Protein AF-A0A6G0UKR4-F1 (afdb_monomer_lite)

Foldseek 3Di:
DPPDPVVVVVVVVVVVVVVVVVVVVVVVVVVVVVVVLVVVLVVLVVVLVVCVVPDDPVVSVQSVLVSVLSVVLVVLCCVLPVVLVVVLVVCVVVVHPCSVVSVVVSVVSVVCSVVVSLVSCCVSHVVNVVLVVCCVVCVPVSVVVVVVVVVVVVVVVVVVVD

Sequence (162 aa):
MVGSTGCAALQNGVSEPFSYLFNVSVVMISGLVIPLVVYLMFENYYHLKDEKRMNSHEVYRVHHDNFFCLIFQLCVPLVAFVLPYSIIQLLVAVGSEQVIMLSQCMIVLTSMHSTANTVIMLFCIPAYRKGAWELFSDPLGTFREIYRKAERKIKSIIEAYS

Structure (mmCIF, N/CA/C/O backbone):
data_AF-A0A6G0UKR4-F1
#
_entry.id   AF-A0A6G0UKR4-F1
#
loop_
_atom_site.group_PDB
_atom_site.id
_atom_site.type_symbol
_atom_site.label_atom_id
_atom_site.label_alt_id
_atom_site.label_comp_id
_atom_site.label_asym_id
_atom_site.label_entity_id
_atom_site.label_seq_id
_atom_site.pdbx_PDB_ins_code
_atom_site.Cartn_x
_atom_site.Cartn_y
_atom_site.Cartn_z
_atom_site.occupancy
_atom_site.B_iso_or_equiv
_atom_site.auth_seq_id
_atom_site.auth_comp_id
_atom_site.auth_asym_id
_atom_site.auth_atom_id
_atom_site.pdbx_PDB_model_num
ATOM 1 N N . MET A 1 1 ? 18.690 12.276 -49.013 1.00 39.16 1 MET A N 1
ATOM 2 C CA . MET A 1 1 ? 18.115 11.506 -47.886 1.00 39.16 1 MET A CA 1
ATOM 3 C C . MET A 1 1 ? 19.094 11.493 -46.704 1.00 39.16 1 MET A C 1
ATOM 5 O O . MET A 1 1 ? 19.589 10.444 -46.328 1.00 39.16 1 MET A O 1
ATOM 9 N N . VAL A 1 2 ? 19.414 12.664 -46.135 1.00 39.66 2 VAL A N 1
ATOM 10 C CA . VAL A 1 2 ? 20.383 12.821 -45.024 1.00 39.66 2 VAL A CA 1
ATOM 11 C C . VAL A 1 2 ? 19.774 13.765 -43.981 1.00 39.66 2 VAL A C 1
ATOM 13 O O . VAL A 1 2 ? 20.241 14.877 -43.783 1.00 39.66 2 VAL A O 1
ATOM 16 N N . GLY A 1 3 ? 18.633 13.376 -43.406 1.00 36.44 3 GLY A N 1
ATOM 17 C CA . GLY A 1 3 ? 17.884 14.245 -42.483 1.00 36.44 3 GLY A CA 1
ATOM 18 C C . GLY A 1 3 ? 17.218 13.550 -41.294 1.00 36.44 3 GLY A C 1
ATOM 19 O O . GLY A 1 3 ? 16.733 14.238 -40.408 1.00 36.44 3 GLY A O 1
ATOM 20 N N . SER A 1 4 ? 17.208 12.212 -41.232 1.00 43.84 4 SER A N 1
ATOM 21 C CA . SER A 1 4 ? 16.454 11.480 -40.196 1.00 43.84 4 SER A CA 1
ATOM 22 C C . SER A 1 4 ? 17.315 10.889 -39.072 1.00 43.84 4 SER A C 1
ATOM 24 O O . SER A 1 4 ? 16.773 10.492 -38.047 1.00 43.84 4 SER A O 1
ATOM 26 N N . THR A 1 5 ? 18.643 10.839 -39.217 1.00 47.22 5 THR A N 1
ATOM 27 C CA . THR A 1 5 ? 19.554 10.260 -38.208 1.00 47.22 5 THR A CA 1
ATOM 28 C C . THR A 1 5 ? 19.999 11.267 -37.143 1.00 47.22 5 THR A C 1
ATOM 30 O O . THR A 1 5 ? 20.255 10.877 -36.008 1.00 47.22 5 THR A O 1
ATOM 33 N N . GLY A 1 6 ? 20.029 12.566 -37.464 1.00 38.81 6 GLY A N 1
ATOM 34 C CA . GLY A 1 6 ? 20.447 13.618 -36.526 1.00 38.81 6 GLY A CA 1
ATOM 35 C C . GLY A 1 6 ? 19.437 13.904 -35.408 1.00 38.81 6 GLY A C 1
ATOM 36 O O . GLY A 1 6 ? 19.833 14.091 -34.263 1.00 38.81 6 GLY A O 1
ATOM 37 N N . CYS A 1 7 ? 18.132 13.875 -35.712 1.00 39.97 7 CYS A N 1
ATOM 38 C CA . CYS A 1 7 ? 17.081 14.066 -34.703 1.00 39.97 7 CYS A CA 1
ATOM 39 C C . CYS A 1 7 ? 16.985 12.881 -33.729 1.00 39.97 7 CYS A C 1
ATOM 41 O O . CYS A 1 7 ? 16.836 13.097 -32.532 1.00 39.97 7 CYS A O 1
ATOM 43 N N . ALA A 1 8 ? 17.155 11.644 -34.210 1.00 44.69 8 ALA A N 1
ATOM 44 C CA . ALA A 1 8 ? 17.147 10.457 -33.353 1.00 44.69 8 ALA A CA 1
ATOM 45 C C . ALA A 1 8 ? 18.335 10.435 -32.371 1.00 44.69 8 ALA A C 1
ATOM 47 O O . ALA A 1 8 ? 18.158 10.103 -31.204 1.00 44.69 8 ALA A O 1
ATOM 48 N N . ALA A 1 9 ? 19.530 10.856 -32.800 1.00 43.72 9 ALA A N 1
ATOM 49 C CA . ALA A 1 9 ? 20.709 10.917 -31.931 1.00 43.72 9 ALA A CA 1
ATOM 50 C C . ALA A 1 9 ? 20.615 12.019 -30.855 1.00 43.72 9 ALA A C 1
ATOM 52 O O . ALA A 1 9 ? 21.034 11.806 -29.719 1.00 43.72 9 ALA A O 1
ATOM 53 N N . LEU A 1 10 ? 20.025 13.174 -31.185 1.00 41.12 10 LEU A N 1
ATOM 54 C CA . LEU A 1 10 ? 19.775 14.266 -30.232 1.00 41.12 10 LEU A CA 1
ATOM 55 C C . LEU A 1 10 ? 18.665 13.925 -29.230 1.00 41.12 10 LEU A C 1
ATOM 57 O O . LEU A 1 10 ? 18.774 14.258 -28.052 1.00 41.12 10 LEU A O 1
ATOM 61 N N . GLN A 1 11 ? 17.622 13.225 -29.680 1.00 43.22 11 GLN A N 1
ATOM 62 C CA . GLN A 1 11 ? 16.535 12.771 -28.817 1.00 43.22 11 GLN A CA 1
ATOM 63 C C . GLN A 1 11 ? 17.003 11.658 -27.871 1.00 43.22 11 GLN A C 1
ATOM 65 O O . GLN A 1 11 ? 16.694 11.710 -26.682 1.00 43.22 11 GLN A O 1
ATOM 70 N N . ASN A 1 12 ? 17.848 10.740 -28.353 1.00 46.94 12 ASN A N 1
ATOM 71 C CA . ASN A 1 12 ? 18.494 9.728 -27.519 1.00 46.94 12 ASN A CA 1
ATOM 72 C C . ASN A 1 12 ? 19.443 10.377 -26.494 1.00 46.94 12 ASN A C 1
ATOM 74 O O . ASN A 1 12 ? 19.262 10.166 -25.299 1.00 46.94 12 ASN A O 1
ATOM 78 N N . GLY A 1 13 ? 20.348 11.271 -26.911 1.00 47.66 13 GLY A N 1
ATOM 79 C CA . GLY A 1 13 ? 21.338 11.902 -26.022 1.00 47.66 13 GLY A CA 1
ATOM 80 C C . GLY A 1 13 ? 20.774 12.780 -24.892 1.00 47.66 13 GLY A C 1
ATOM 81 O O . GLY A 1 13 ? 21.442 12.958 -23.877 1.00 47.66 13 GLY A O 1
ATOM 82 N N . VAL A 1 14 ? 19.548 13.304 -25.025 1.00 49.69 14 VAL A N 1
ATOM 83 C CA . VAL A 1 14 ? 18.842 14.045 -23.956 1.00 49.69 14 VAL A CA 1
ATOM 84 C C . VAL A 1 14 ? 17.958 13.123 -23.102 1.00 49.69 14 VAL A C 1
ATOM 86 O O . VAL A 1 14 ? 17.791 13.358 -21.905 1.00 49.69 14 VAL A O 1
ATOM 89 N N . SER A 1 15 ? 17.421 12.047 -23.683 1.00 53.12 15 SER A N 1
ATOM 90 C CA . SER A 1 15 ? 16.580 11.073 -22.970 1.00 53.12 15 SER A CA 1
ATOM 91 C C . SER A 1 15 ? 17.359 10.128 -22.045 1.00 53.12 15 SER A C 1
ATOM 93 O O . SER A 1 15 ? 16.844 9.750 -20.989 1.00 53.12 15 SER A O 1
ATOM 95 N N . GLU A 1 16 ? 18.609 9.791 -22.378 1.00 60.78 16 GLU A N 1
ATOM 96 C CA . GLU A 1 16 ? 19.462 8.927 -21.551 1.00 60.78 16 GLU A CA 1
ATOM 97 C C . GLU A 1 16 ? 19.820 9.530 -20.179 1.00 60.78 16 GLU A C 1
ATOM 99 O O . GLU A 1 16 ? 19.599 8.853 -19.169 1.00 60.78 16 GLU A O 1
ATOM 104 N N . PRO A 1 17 ? 20.295 10.791 -20.067 1.00 65.56 17 PRO A N 1
ATOM 105 C CA . PRO A 1 17 ? 20.621 11.367 -18.763 1.00 65.56 17 PRO A CA 1
ATOM 106 C C . PRO A 1 17 ? 19.380 11.559 -17.889 1.00 65.56 17 PRO A C 1
ATOM 108 O O . PRO A 1 17 ? 19.454 11.366 -16.677 1.00 65.56 17 PRO A O 1
ATOM 111 N N . PHE A 1 18 ? 18.226 11.887 -18.480 1.00 65.06 18 PHE A N 1
ATOM 112 C CA . PHE A 1 18 ? 16.973 12.018 -17.735 1.00 65.06 18 PHE A CA 1
ATOM 113 C C . PHE A 1 18 ? 16.497 10.670 -17.182 1.00 65.06 18 PHE A C 1
ATOM 115 O O . PHE A 1 18 ? 16.142 10.578 -16.009 1.00 65.06 18 PHE A O 1
ATOM 122 N N . SER A 1 19 ? 16.557 9.610 -17.992 1.00 67.81 19 SER A N 1
ATOM 123 C CA . SER A 1 19 ? 16.194 8.251 -17.568 1.00 67.81 19 SER A CA 1
ATOM 124 C C . SER A 1 19 ? 17.126 7.735 -16.469 1.00 67.81 19 SER A C 1
ATOM 126 O O . SER A 1 19 ? 16.676 7.127 -15.498 1.00 67.81 19 SER A O 1
ATOM 128 N N . TYR A 1 20 ? 18.421 8.042 -16.568 1.00 70.62 20 TYR A N 1
ATOM 129 C CA . TYR A 1 20 ? 19.401 7.696 -15.544 1.00 70.62 20 TYR A CA 1
ATOM 130 C C . TYR A 1 20 ? 19.161 8.452 -14.228 1.00 70.62 20 TYR A C 1
ATOM 132 O O . TYR A 1 20 ? 19.103 7.836 -13.164 1.00 70.62 20 TYR A O 1
ATOM 140 N N . LEU A 1 21 ? 18.946 9.771 -14.283 1.00 73.75 21 LEU A N 1
ATOM 141 C CA . LEU A 1 21 ? 18.613 10.586 -13.107 1.00 73.75 21 LEU A CA 1
ATOM 142 C C . LEU A 1 21 ? 17.297 10.144 -12.452 1.00 73.75 21 LEU A C 1
ATOM 144 O O . LEU A 1 21 ? 17.200 10.080 -11.224 1.00 73.75 21 LEU A O 1
ATOM 148 N N . PHE A 1 22 ? 16.295 9.789 -13.255 1.00 74.31 22 PHE A N 1
ATOM 149 C CA . PHE A 1 22 ? 15.034 9.238 -12.770 1.00 74.31 22 PHE A CA 1
ATOM 150 C C . PHE A 1 22 ? 15.246 7.903 -12.040 1.00 74.31 22 PHE A C 1
ATOM 152 O O . PHE A 1 22 ? 14.794 7.739 -10.912 1.00 74.31 22 PHE A O 1
ATOM 159 N N . ASN A 1 23 ? 16.023 6.979 -12.605 1.00 72.12 23 ASN A N 1
ATOM 160 C CA . ASN A 1 23 ? 16.330 5.704 -11.950 1.00 72.12 23 ASN A CA 1
ATOM 161 C C . ASN A 1 23 ? 17.113 5.886 -10.642 1.00 72.12 23 ASN A C 1
ATOM 163 O O . ASN A 1 23 ? 16.767 5.283 -9.627 1.00 72.12 23 ASN A O 1
ATOM 167 N N . VAL A 1 24 ? 18.127 6.757 -10.631 1.00 75.81 24 VAL A N 1
ATOM 168 C CA . VAL A 1 24 ? 18.907 7.062 -9.420 1.00 75.81 24 VAL A CA 1
ATOM 169 C C . VAL A 1 24 ? 18.021 7.681 -8.339 1.00 75.81 24 VAL A C 1
ATOM 171 O O . VAL A 1 24 ? 18.100 7.280 -7.180 1.00 75.81 24 VAL A O 1
ATOM 174 N N . SER A 1 25 ? 17.141 8.619 -8.697 1.00 75.44 25 SER A N 1
ATOM 175 C CA . SER A 1 25 ? 16.222 9.234 -7.732 1.00 75.44 25 SER A CA 1
ATOM 176 C C . SER A 1 25 ? 15.216 8.232 -7.163 1.00 75.44 25 SER A C 1
ATOM 178 O O . SER A 1 25 ? 15.003 8.227 -5.952 1.00 75.44 25 SER A O 1
ATOM 180 N N . VAL A 1 26 ? 14.670 7.321 -7.973 1.00 72.62 26 VAL A N 1
ATOM 181 C CA . VAL A 1 26 ? 13.786 6.252 -7.480 1.00 72.62 26 VAL A CA 1
ATOM 182 C C . VAL A 1 26 ? 14.522 5.315 -6.520 1.00 72.62 26 VAL A C 1
ATOM 184 O O . VAL A 1 26 ? 13.993 5.005 -5.452 1.00 72.62 26 VAL A O 1
ATOM 187 N N . VAL A 1 27 ? 15.756 4.910 -6.838 1.00 74.25 27 VAL A N 1
ATOM 188 C CA . VAL A 1 27 ? 16.575 4.079 -5.938 1.00 74.25 27 VAL A CA 1
ATOM 189 C C . VAL A 1 27 ? 16.839 4.810 -4.618 1.00 74.25 27 VAL A C 1
ATOM 191 O O . VAL A 1 27 ? 16.622 4.230 -3.556 1.00 74.25 27 VAL A O 1
ATOM 194 N N . MET A 1 28 ? 17.204 6.094 -4.658 1.00 77.00 28 MET A N 1
ATOM 195 C CA . MET A 1 28 ? 17.438 6.908 -3.457 1.00 77.00 28 MET A CA 1
ATOM 196 C C . MET A 1 28 ? 16.177 7.059 -2.596 1.00 77.00 28 MET A C 1
ATOM 198 O O . MET A 1 28 ? 16.240 6.902 -1.378 1.00 77.00 28 MET A O 1
ATOM 202 N N . ILE A 1 29 ? 15.017 7.300 -3.216 1.00 79.50 29 ILE A N 1
ATOM 203 C CA . ILE A 1 29 ? 13.730 7.384 -2.512 1.00 79.50 29 ILE A CA 1
ATOM 204 C C . ILE A 1 29 ? 13.388 6.032 -1.879 1.00 79.50 29 ILE A C 1
ATOM 206 O O . ILE A 1 29 ? 13.057 5.976 -0.697 1.00 79.50 29 ILE A O 1
ATOM 210 N N . SER A 1 30 ? 13.525 4.929 -2.619 1.00 73.25 30 SER A N 1
ATOM 211 C CA . SER A 1 30 ? 13.256 3.586 -2.089 1.00 73.25 30 SER A CA 1
ATOM 212 C C . SER A 1 30 ? 14.177 3.228 -0.915 1.00 73.25 30 SER A C 1
ATOM 214 O O . SER A 1 30 ? 13.717 2.684 0.090 1.00 73.25 30 SER A O 1
ATOM 216 N N . GLY A 1 31 ? 15.449 3.630 -0.995 1.00 75.38 31 GLY A N 1
ATOM 217 C CA . GLY A 1 31 ? 16.442 3.461 0.060 1.00 75.38 31 GLY A CA 1
ATOM 218 C C . GLY A 1 31 ? 16.161 4.281 1.319 1.00 75.38 31 GLY A C 1
ATOM 219 O O . GLY A 1 31 ? 16.642 3.904 2.378 1.00 75.38 31 GLY A O 1
ATOM 220 N N . LEU A 1 32 ? 15.364 5.353 1.241 1.00 80.56 32 LEU A N 1
ATOM 221 C CA . LEU A 1 32 ? 14.902 6.129 2.402 1.00 80.56 32 LEU A CA 1
ATOM 222 C C . LEU A 1 32 ? 13.579 5.605 2.973 1.00 80.56 32 LEU A C 1
ATOM 224 O O . LEU A 1 32 ? 13.382 5.604 4.189 1.00 80.56 32 LEU A O 1
ATOM 228 N N . VAL A 1 33 ? 12.683 5.127 2.108 1.00 79.06 33 VAL A N 1
ATOM 229 C CA . VAL A 1 33 ? 11.376 4.598 2.513 1.00 79.06 33 VAL A CA 1
ATOM 230 C C . VAL A 1 33 ? 11.531 3.313 3.324 1.00 79.06 33 VAL A C 1
ATOM 232 O O . VAL A 1 33 ? 10.879 3.173 4.354 1.00 79.06 33 VAL A O 1
ATOM 235 N N . ILE A 1 34 ? 12.411 2.393 2.918 1.00 77.94 34 ILE A N 1
ATOM 236 C CA . ILE A 1 34 ? 12.587 1.111 3.621 1.00 77.94 34 ILE A CA 1
ATOM 237 C C . ILE A 1 34 ? 13.054 1.309 5.083 1.00 77.94 34 ILE A C 1
ATOM 239 O O . ILE A 1 34 ? 12.403 0.767 5.978 1.00 77.94 34 ILE A O 1
ATOM 243 N N . PRO A 1 35 ? 14.103 2.103 5.385 1.00 82.44 35 PRO A N 1
ATOM 244 C CA . PRO A 1 35 ? 14.506 2.392 6.761 1.00 82.44 35 PRO A CA 1
ATOM 245 C C . PRO A 1 35 ? 13.428 3.102 7.573 1.00 82.44 35 PRO A C 1
ATOM 247 O O . PRO A 1 35 ? 13.245 2.770 8.740 1.00 82.44 35 PRO A O 1
ATOM 250 N N . LEU A 1 36 ? 12.699 4.046 6.967 1.00 81.75 36 LEU A N 1
ATOM 251 C CA . LEU A 1 36 ? 11.598 4.739 7.635 1.00 81.75 36 LEU A CA 1
ATOM 252 C C . LEU A 1 36 ? 10.496 3.753 8.039 1.00 81.75 36 LEU A C 1
ATOM 254 O O . LEU A 1 36 ? 10.022 3.775 9.170 1.00 81.75 36 LEU A O 1
ATOM 258 N N . VAL A 1 37 ? 10.127 2.850 7.134 1.00 79.75 37 VAL A N 1
ATOM 259 C CA . VAL A 1 37 ? 9.148 1.787 7.377 1.00 79.75 37 VAL A CA 1
ATOM 260 C C . VAL A 1 37 ? 9.596 0.869 8.515 1.00 79.75 37 VAL A C 1
ATOM 262 O O . VAL A 1 37 ? 8.813 0.577 9.419 1.00 79.75 37 VAL A O 1
ATOM 265 N N . VAL A 1 38 ? 10.859 0.442 8.504 1.00 82.81 38 VAL A N 1
ATOM 266 C CA . VAL A 1 38 ? 11.432 -0.399 9.564 1.00 82.81 38 VAL A CA 1
ATOM 267 C C . VAL A 1 38 ? 11.451 0.346 10.899 1.00 82.81 38 VAL A C 1
ATOM 269 O O . VAL A 1 38 ? 11.054 -0.221 11.914 1.00 82.81 38 VAL A O 1
ATOM 272 N N . TYR A 1 39 ? 11.849 1.619 10.907 1.00 85.81 39 TYR A N 1
ATOM 273 C CA . TYR A 1 39 ? 11.830 2.465 12.099 1.00 85.81 39 TYR A CA 1
ATOM 274 C C . TYR A 1 39 ? 10.422 2.568 12.694 1.00 85.81 39 TYR A C 1
ATOM 276 O O . TYR A 1 39 ? 10.248 2.312 13.882 1.00 85.81 39 TYR A O 1
ATOM 284 N N . LEU A 1 40 ? 9.409 2.833 11.863 1.00 81.19 40 LEU A N 1
ATOM 285 C CA . LEU A 1 40 ? 8.012 2.890 12.297 1.00 81.19 40 LEU A CA 1
ATOM 286 C C . LEU A 1 40 ? 7.521 1.544 12.847 1.00 81.19 40 LEU A C 1
ATOM 288 O O . LEU A 1 40 ? 6.768 1.525 13.821 1.00 81.19 40 LEU A O 1
ATOM 292 N N . MET A 1 41 ? 7.949 0.412 12.275 1.00 81.69 41 MET A N 1
ATOM 293 C CA . MET A 1 41 ? 7.647 -0.906 12.849 1.00 81.69 41 MET A CA 1
ATOM 294 C C . MET A 1 41 ? 8.285 -1.088 14.228 1.00 81.69 41 MET A C 1
ATOM 296 O O . MET A 1 41 ? 7.624 -1.582 15.140 1.00 81.69 41 MET A O 1
ATOM 300 N N . PHE A 1 42 ? 9.547 -0.686 14.395 1.00 84.06 42 PHE A N 1
ATOM 301 C CA . PHE A 1 42 ? 10.226 -0.753 15.689 1.00 84.06 42 PHE A CA 1
ATOM 302 C C . PHE A 1 42 ? 9.548 0.138 16.724 1.00 84.06 42 PHE A C 1
ATOM 304 O O . PHE A 1 42 ? 9.278 -0.324 17.830 1.00 84.06 42 PHE A O 1
ATOM 311 N N . GLU A 1 43 ? 9.230 1.381 16.371 1.00 84.25 43 GLU A N 1
ATOM 312 C CA . GLU A 1 43 ? 8.544 2.320 17.256 1.00 84.25 43 GLU A CA 1
ATOM 313 C C . GLU A 1 43 ? 7.187 1.765 17.707 1.00 84.25 43 GLU A C 1
ATOM 315 O O . GLU A 1 43 ? 6.925 1.692 18.907 1.00 84.25 43 GLU A O 1
ATOM 320 N N . ASN A 1 44 ? 6.373 1.255 16.774 1.00 79.44 44 ASN A N 1
ATOM 321 C CA . ASN A 1 44 ? 5.100 0.612 17.111 1.00 79.44 44 ASN A CA 1
ATOM 322 C C . ASN A 1 44 ? 5.287 -0.631 17.995 1.00 79.44 44 ASN A C 1
ATOM 324 O O . ASN A 1 44 ? 4.517 -0.848 18.930 1.00 79.44 44 ASN A O 1
ATOM 328 N N . TYR A 1 45 ? 6.316 -1.442 17.742 1.00 82.06 45 TYR A N 1
ATOM 329 C CA . TYR A 1 45 ? 6.615 -2.616 18.561 1.00 82.06 45 TYR A CA 1
ATOM 330 C C . TYR A 1 45 ? 6.999 -2.242 20.001 1.00 82.06 45 TYR A C 1
ATOM 332 O O . TYR A 1 45 ? 6.532 -2.876 20.952 1.00 82.06 45 TYR A O 1
ATOM 340 N N . TYR A 1 46 ? 7.827 -1.210 20.185 1.00 81.69 46 TYR A N 1
ATOM 341 C CA . TYR A 1 46 ? 8.181 -0.717 21.518 1.00 81.69 46 TYR A CA 1
ATOM 342 C C . TYR A 1 46 ? 6.975 -0.099 22.225 1.00 81.69 46 TYR A C 1
ATOM 344 O O . TYR A 1 46 ? 6.738 -0.420 23.389 1.00 81.69 46 TYR A O 1
ATOM 352 N N . HIS A 1 47 ? 6.159 0.678 21.511 1.00 77.75 47 HIS A N 1
ATOM 353 C CA . HIS A 1 47 ? 4.932 1.253 22.059 1.00 77.75 47 HIS A CA 1
ATOM 354 C C . HIS A 1 47 ? 3.971 0.166 22.564 1.00 77.75 47 HIS A C 1
ATOM 356 O O . HIS A 1 47 ? 3.485 0.230 23.690 1.00 77.75 47 HIS A O 1
ATOM 362 N N . LEU A 1 48 ? 3.788 -0.911 21.792 1.00 73.69 48 LEU A N 1
ATOM 363 C CA . LEU A 1 48 ? 3.007 -2.082 22.205 1.00 73.69 48 LEU A CA 1
ATOM 364 C C . LEU A 1 48 ? 3.564 -2.783 23.444 1.00 73.69 48 LEU A C 1
ATOM 366 O O . LEU A 1 48 ? 2.806 -3.274 24.287 1.00 73.69 48 LEU A O 1
ATOM 370 N N . LYS A 1 49 ? 4.892 -2.893 23.534 1.00 74.56 49 LYS A N 1
ATOM 371 C CA . LYS A 1 49 ? 5.565 -3.539 24.663 1.00 74.56 49 LYS A CA 1
ATOM 372 C C . LYS A 1 49 ? 5.364 -2.746 25.954 1.00 74.56 49 LYS A C 1
ATOM 374 O O . LYS A 1 49 ? 5.155 -3.362 27.001 1.00 74.56 49 LYS A O 1
ATOM 379 N N . ASP A 1 50 ? 5.391 -1.422 25.866 1.00 71.38 50 ASP A N 1
ATOM 380 C CA . ASP A 1 50 ? 5.174 -0.529 27.001 1.00 71.38 50 ASP A CA 1
ATOM 381 C C . ASP A 1 50 ? 3.688 -0.464 27.393 1.00 71.38 50 ASP A C 1
ATOM 383 O O . ASP A 1 50 ? 3.358 -0.600 28.574 1.00 71.38 50 ASP A O 1
ATOM 387 N N . GLU A 1 51 ? 2.767 -0.399 26.425 1.00 69.31 51 GLU A N 1
ATOM 388 C CA . GLU A 1 51 ? 1.320 -0.403 26.689 1.00 69.31 51 GLU A CA 1
ATOM 389 C C . GLU A 1 51 ? 0.818 -1.702 27.327 1.00 69.31 51 GLU A C 1
ATOM 391 O O . GLU A 1 51 ? -0.057 -1.655 28.198 1.00 69.31 51 GLU A O 1
ATOM 396 N N . LYS A 1 52 ? 1.398 -2.860 26.971 1.00 63.50 52 LYS A N 1
ATOM 397 C CA . LYS A 1 52 ? 1.103 -4.155 27.619 1.00 63.50 52 LYS A CA 1
ATOM 398 C C . LYS A 1 52 ? 1.246 -4.084 29.145 1.00 63.50 52 LYS A C 1
ATOM 400 O O . LYS A 1 52 ? 0.646 -4.880 29.863 1.00 63.50 52 LYS A O 1
ATOM 405 N N . ARG A 1 53 ? 2.069 -3.158 29.640 1.00 60.81 53 ARG A N 1
ATOM 406 C CA . ARG A 1 53 ? 2.388 -2.995 31.056 1.00 60.81 53 ARG A CA 1
ATOM 407 C C . ARG A 1 53 ? 1.442 -2.037 31.792 1.00 60.81 53 ARG A C 1
ATOM 409 O O . ARG A 1 53 ? 1.416 -2.086 33.017 1.00 60.81 53 ARG A O 1
ATOM 416 N N . MET A 1 54 ? 0.694 -1.186 31.079 1.00 61.16 54 MET A N 1
ATOM 417 C CA . MET A 1 54 ? -0.078 -0.072 31.662 1.00 61.16 54 MET A CA 1
ATOM 418 C C . MET A 1 54 ? -1.584 -0.094 31.353 1.00 61.16 54 MET A C 1
ATOM 420 O O . MET A 1 54 ? -2.347 0.471 32.135 1.00 61.16 54 MET A O 1
ATOM 424 N N . ASN A 1 55 ? -2.036 -0.741 30.271 1.00 60.19 55 ASN A N 1
ATOM 425 C CA . ASN A 1 55 ? -3.413 -0.602 29.778 1.00 60.19 55 ASN A CA 1
ATOM 426 C C . ASN A 1 55 ? -4.308 -1.843 29.965 1.00 60.19 55 ASN A C 1
ATOM 428 O O . ASN A 1 55 ? -3.850 -2.978 30.086 1.00 60.19 55 ASN A O 1
ATOM 432 N N . SER A 1 56 ? -5.627 -1.601 29.947 1.00 70.94 56 SER A N 1
ATOM 433 C CA . SER A 1 56 ? -6.674 -2.633 29.918 1.00 70.94 56 SER A CA 1
ATOM 434 C C . SER A 1 56 ? -6.476 -3.597 28.739 1.00 70.94 56 SER A C 1
ATOM 436 O O . SER A 1 56 ? -6.131 -3.176 27.633 1.00 70.94 56 SER A O 1
ATOM 438 N N . HIS A 1 57 ? -6.763 -4.886 28.961 1.00 73.25 57 HIS A N 1
ATOM 439 C CA . HIS A 1 57 ? -6.662 -5.972 27.974 1.00 73.25 57 HIS A CA 1
ATOM 440 C C . HIS A 1 57 ? -7.310 -5.646 26.614 1.00 73.25 57 HIS A C 1
ATOM 442 O O . HIS A 1 57 ? -6.876 -6.150 25.577 1.00 73.25 57 HIS A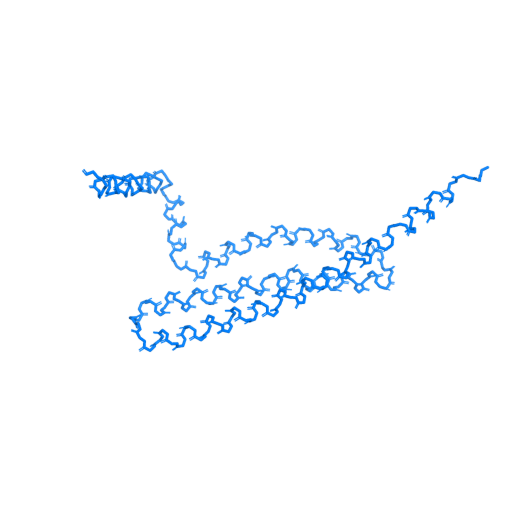 O 1
ATOM 448 N N . GLU A 1 58 ? -8.347 -4.808 26.611 1.00 74.88 58 GLU A N 1
ATOM 449 C CA . GLU A 1 58 ? -9.070 -4.418 25.403 1.00 74.88 58 GLU A CA 1
ATOM 450 C C . GLU A 1 58 ? -8.291 -3.430 24.521 1.00 74.88 58 GLU A C 1
ATOM 452 O O . GLU A 1 58 ? -8.277 -3.594 23.301 1.00 74.88 58 GLU A O 1
ATOM 457 N N . VAL A 1 59 ? -7.575 -2.472 25.121 1.00 72.81 59 VAL A N 1
ATOM 458 C CA . VAL A 1 59 ? -6.727 -1.513 24.387 1.00 72.81 59 VAL A CA 1
ATOM 459 C C . VAL A 1 59 ? -5.553 -2.248 23.748 1.00 72.81 59 VAL A C 1
ATOM 461 O O . VAL A 1 59 ? -5.316 -2.101 22.551 1.00 72.81 59 VAL A O 1
ATOM 464 N N . TYR A 1 60 ? -4.905 -3.136 24.509 1.00 77.62 60 TYR A N 1
ATOM 465 C CA . TYR A 1 60 ? -3.803 -3.959 24.012 1.00 77.62 60 TYR A CA 1
ATOM 466 C C . TYR A 1 60 ? -4.206 -4.805 22.797 1.00 77.62 60 TYR A C 1
ATOM 468 O O . TYR A 1 60 ? -3.461 -4.877 21.822 1.00 77.62 60 TYR A O 1
ATOM 476 N N . ARG A 1 61 ? -5.402 -5.415 22.814 1.00 78.50 61 ARG A N 1
ATOM 477 C CA . ARG A 1 61 ? -5.893 -6.214 21.681 1.00 78.50 61 ARG A CA 1
ATOM 478 C C . ARG A 1 61 ? -6.066 -5.367 20.419 1.00 78.50 61 ARG A C 1
ATOM 480 O O . ARG A 1 61 ? -5.632 -5.781 19.352 1.00 78.50 61 ARG A O 1
ATOM 487 N N . VAL A 1 62 ? -6.669 -4.182 20.538 1.00 77.75 62 VAL A N 1
ATOM 488 C CA . VAL A 1 62 ? -6.854 -3.269 19.395 1.00 77.75 62 VAL A CA 1
ATOM 489 C C . VAL A 1 62 ? -5.506 -2.834 18.825 1.00 77.75 62 VAL A C 1
ATOM 491 O O . VAL A 1 62 ? -5.320 -2.807 17.611 1.00 77.75 62 VAL A O 1
ATOM 494 N N . HIS A 1 63 ? -4.554 -2.521 19.698 1.00 79.62 63 HIS A N 1
ATOM 495 C CA . HIS A 1 63 ? -3.226 -2.082 19.294 1.00 79.62 63 HIS A CA 1
ATOM 496 C C . HIS A 1 63 ? -2.430 -3.209 18.612 1.00 79.62 63 HIS A C 1
ATOM 498 O O . HIS A 1 63 ? -1.804 -2.993 17.575 1.00 79.62 63 HIS A O 1
ATOM 504 N N . HIS A 1 64 ? -2.531 -4.435 19.127 1.00 81.19 64 HIS A N 1
ATOM 505 C CA . HIS A 1 64 ? -1.944 -5.628 18.520 1.00 81.19 64 HIS A CA 1
ATOM 506 C C . HIS A 1 64 ? -2.498 -5.910 17.112 1.00 81.19 64 HIS A C 1
ATOM 508 O O . HIS A 1 64 ? -1.728 -6.138 16.179 1.00 81.19 64 HIS A O 1
ATOM 514 N N . ASP A 1 65 ? -3.820 -5.850 16.931 1.00 81.75 65 ASP A N 1
ATOM 515 C CA . ASP A 1 65 ? -4.458 -6.077 15.627 1.00 81.75 65 ASP A CA 1
ATOM 516 C C . ASP A 1 65 ? -4.063 -4.991 14.607 1.00 81.75 65 ASP A C 1
ATOM 518 O O . ASP A 1 65 ? -3.764 -5.293 13.447 1.00 81.75 65 ASP A O 1
ATOM 522 N N . ASN A 1 66 ? -3.975 -3.732 15.049 1.00 80.25 66 ASN A N 1
ATOM 523 C CA . ASN A 1 66 ? -3.502 -2.621 14.219 1.00 80.25 66 ASN A CA 1
ATOM 524 C C . ASN A 1 66 ? -2.035 -2.790 13.801 1.00 80.25 66 ASN A C 1
ATOM 526 O O . ASN A 1 66 ? -1.686 -2.485 12.663 1.00 80.25 66 ASN A O 1
ATOM 530 N N . PHE A 1 67 ? -1.180 -3.308 14.681 1.00 83.38 67 PHE A N 1
ATOM 531 C CA . PHE A 1 67 ? 0.223 -3.562 14.360 1.00 83.38 67 PHE A CA 1
ATOM 532 C C . PHE A 1 67 ? 0.396 -4.661 13.315 1.00 83.38 67 PHE A C 1
ATOM 534 O O . PHE A 1 67 ? 1.147 -4.486 12.357 1.00 83.38 67 PHE A O 1
ATOM 541 N N . PHE A 1 68 ? -0.345 -5.764 13.435 1.00 83.62 68 PHE A N 1
ATOM 542 C CA . PHE A 1 68 ? -0.350 -6.789 12.393 1.00 83.62 68 PHE A CA 1
ATOM 543 C C . PHE A 1 68 ? -0.868 -6.239 11.063 1.00 83.62 68 PHE A C 1
ATOM 545 O O . PHE A 1 68 ? -0.269 -6.502 10.021 1.00 83.62 6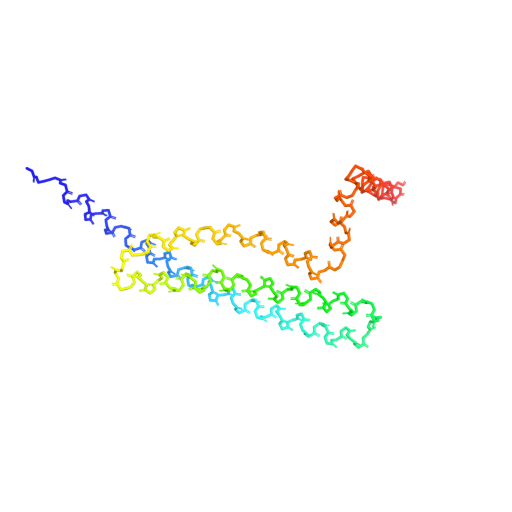8 PHE A O 1
ATOM 552 N N . CYS A 1 69 ? -1.928 -5.426 11.093 1.00 84.38 69 CYS A N 1
ATOM 553 C CA . CYS A 1 69 ? -2.423 -4.731 9.907 1.00 84.38 69 CYS A CA 1
ATOM 554 C C . CYS A 1 69 ? -1.328 -3.873 9.255 1.00 84.38 69 CYS A C 1
ATOM 556 O O . CYS A 1 69 ? -1.130 -3.952 8.043 1.00 84.38 69 CYS A O 1
ATOM 558 N N . LEU A 1 70 ? -0.586 -3.104 10.058 1.00 82.62 70 LEU A N 1
ATOM 559 C CA . LEU A 1 70 ? 0.518 -2.265 9.598 1.00 82.62 70 LEU A CA 1
ATOM 560 C C . LEU A 1 70 ? 1.622 -3.104 8.939 1.00 82.62 70 LEU A C 1
ATOM 562 O O . LEU A 1 70 ? 2.101 -2.748 7.866 1.00 82.62 70 LEU A O 1
ATOM 566 N N . ILE A 1 71 ? 1.990 -4.246 9.532 1.00 84.50 71 ILE A N 1
ATOM 567 C CA . ILE A 1 71 ? 2.974 -5.166 8.943 1.00 84.50 71 ILE A CA 1
ATOM 568 C C . ILE A 1 71 ? 2.524 -5.617 7.556 1.00 84.50 71 ILE A C 1
ATOM 570 O O . ILE A 1 71 ? 3.283 -5.488 6.597 1.00 84.50 71 ILE A O 1
ATOM 574 N N . PHE A 1 72 ? 1.283 -6.088 7.419 1.00 85.62 72 PHE A N 1
ATOM 575 C CA . PHE A 1 72 ? 0.765 -6.516 6.121 1.00 85.62 72 PHE A CA 1
ATOM 576 C C . PHE A 1 72 ? 0.740 -5.367 5.108 1.00 85.62 72 PHE A C 1
ATOM 578 O O . PHE A 1 72 ? 1.215 -5.541 3.987 1.00 85.62 72 PHE A O 1
ATOM 585 N N . GLN A 1 73 ? 0.271 -4.183 5.508 1.00 84.56 73 GLN A N 1
ATOM 586 C CA . GLN A 1 73 ? 0.249 -2.987 4.658 1.00 84.56 73 GLN A CA 1
ATOM 587 C C . GLN A 1 73 ? 1.636 -2.513 4.222 1.00 84.56 73 GLN A C 1
ATOM 589 O O . GLN A 1 73 ? 1.746 -1.848 3.198 1.00 84.56 73 GLN A O 1
ATOM 594 N N . LEU A 1 74 ? 2.688 -2.845 4.969 1.00 81.06 74 LEU A N 1
ATOM 595 C CA . LEU A 1 74 ? 4.075 -2.532 4.624 1.00 81.06 74 LEU A CA 1
ATOM 596 C C . LEU A 1 74 ? 4.720 -3.631 3.768 1.00 81.06 74 LEU A C 1
ATOM 598 O O . LEU A 1 74 ? 5.533 -3.336 2.893 1.00 81.06 74 LEU A O 1
ATOM 602 N N . CYS A 1 75 ? 4.324 -4.891 3.952 1.00 82.56 75 CYS A N 1
ATOM 603 C CA . CYS A 1 75 ? 4.778 -6.000 3.114 1.00 82.56 75 CYS A CA 1
ATOM 604 C C . CYS A 1 75 ? 4.221 -5.928 1.686 1.00 82.56 75 CYS A C 1
ATOM 606 O O . CYS A 1 75 ? 4.958 -6.205 0.739 1.00 82.56 75 CYS A O 1
ATOM 608 N N . VAL A 1 76 ? 2.950 -5.544 1.505 1.00 85.81 76 VAL A N 1
ATOM 609 C CA . VAL A 1 76 ? 2.334 -5.452 0.167 1.00 85.81 76 VAL A CA 1
ATOM 610 C C . VAL A 1 76 ? 3.108 -4.535 -0.781 1.00 85.81 76 VAL A C 1
ATOM 612 O O . VAL A 1 76 ? 3.448 -5.011 -1.860 1.00 85.81 76 VAL A O 1
ATOM 615 N N . PRO A 1 77 ? 3.436 -3.272 -0.451 1.00 80.94 77 PRO A N 1
ATOM 616 C CA . PRO A 1 77 ? 4.195 -2.424 -1.356 1.00 80.94 77 PRO A CA 1
ATOM 617 C C . PRO A 1 77 ? 5.614 -2.950 -1.600 1.00 80.94 77 PRO A C 1
ATOM 619 O O . PRO A 1 77 ? 6.143 -2.797 -2.699 1.00 80.94 77 PRO A O 1
ATOM 622 N N . LEU A 1 78 ? 6.224 -3.629 -0.626 1.00 78.75 78 LEU A N 1
ATOM 623 C CA . LEU A 1 78 ? 7.530 -4.256 -0.826 1.00 78.75 78 LEU A CA 1
ATOM 624 C C . LEU A 1 78 ? 7.470 -5.321 -1.936 1.00 78.75 78 LEU A C 1
ATOM 626 O O . LEU A 1 78 ? 8.305 -5.347 -2.838 1.00 78.75 78 LEU A O 1
ATOM 630 N N . VAL A 1 79 ? 6.438 -6.165 -1.915 1.00 81.25 79 VAL A N 1
ATOM 631 C CA . VAL A 1 79 ? 6.249 -7.226 -2.915 1.00 81.25 79 VAL A CA 1
ATOM 632 C C . VAL A 1 79 ? 5.714 -6.675 -4.240 1.00 81.25 79 VAL A C 1
ATOM 634 O O . VAL A 1 79 ? 6.162 -7.096 -5.301 1.00 81.25 79 VAL A O 1
ATOM 637 N N . ALA A 1 80 ? 4.778 -5.727 -4.192 1.00 82.06 80 ALA A N 1
ATOM 638 C CA . ALA A 1 80 ? 4.091 -5.191 -5.365 1.00 82.06 80 ALA A CA 1
ATOM 639 C C . ALA A 1 80 ? 4.905 -4.139 -6.131 1.00 82.06 80 ALA A C 1
ATOM 641 O O . ALA A 1 80 ? 4.694 -3.987 -7.331 1.00 82.06 80 ALA A O 1
ATOM 642 N N . PHE A 1 81 ? 5.828 -3.429 -5.470 1.00 80.19 81 PHE A N 1
ATOM 643 C CA . PHE A 1 81 ? 6.655 -2.396 -6.100 1.00 80.19 81 PHE A CA 1
ATOM 644 C C . PHE A 1 81 ? 8.130 -2.772 -6.149 1.00 80.19 81 PHE A C 1
ATOM 646 O O . PHE A 1 81 ? 8.712 -2.789 -7.230 1.00 80.19 81 PHE A O 1
ATOM 653 N N . VAL A 1 82 ? 8.750 -3.068 -5.002 1.00 78.38 82 VAL A N 1
ATOM 654 C CA . VAL A 1 82 ? 10.219 -3.162 -4.915 1.00 78.38 82 VAL A CA 1
ATOM 655 C C . VAL A 1 82 ? 10.745 -4.337 -5.737 1.00 78.38 82 VAL A C 1
ATOM 657 O O . VAL A 1 82 ? 11.666 -4.159 -6.535 1.00 78.38 82 VAL A O 1
ATOM 660 N N . LEU A 1 83 ? 10.139 -5.519 -5.601 1.00 80.19 83 LEU A N 1
ATOM 661 C CA . LEU A 1 83 ? 10.533 -6.708 -6.365 1.00 80.19 83 LEU A CA 1
ATOM 662 C C . LEU A 1 83 ? 10.409 -6.518 -7.886 1.00 80.19 83 LEU A C 1
ATOM 664 O O . LEU A 1 83 ? 11.424 -6.596 -8.580 1.00 80.19 83 LEU A O 1
ATOM 668 N N . PRO A 1 84 ? 9.215 -6.255 -8.440 1.00 82.69 84 PRO A N 1
ATOM 669 C CA . PRO A 1 84 ? 9.054 -6.163 -9.886 1.00 82.69 84 PRO A CA 1
ATOM 670 C C . PRO A 1 84 ? 9.769 -4.950 -10.495 1.00 82.69 84 PRO A C 1
ATOM 672 O O . PRO A 1 84 ? 10.255 -5.045 -11.621 1.00 82.69 84 PRO A O 1
ATOM 675 N N . TYR A 1 85 ? 9.945 -3.853 -9.751 1.00 81.69 85 TYR A N 1
ATOM 676 C CA . TYR A 1 85 ? 10.773 -2.733 -10.205 1.00 81.69 85 TYR A CA 1
ATOM 677 C C . TYR A 1 85 ? 12.250 -3.130 -10.318 1.00 81.69 85 TYR A C 1
ATOM 679 O O . TYR A 1 85 ? 12.894 -2.834 -11.322 1.00 81.69 85 TYR A O 1
ATOM 687 N N . SER A 1 86 ? 12.774 -3.867 -9.334 1.00 79.19 86 SER A N 1
ATOM 688 C CA . SER A 1 86 ? 14.152 -4.376 -9.369 1.00 79.19 86 SER A CA 1
ATOM 689 C C . SER A 1 86 ? 14.381 -5.318 -10.557 1.00 79.19 86 SER A C 1
ATOM 691 O O . SER A 1 86 ? 15.425 -5.255 -11.205 1.00 79.19 86 SER A O 1
ATOM 693 N N . ILE A 1 87 ? 13.387 -6.149 -10.893 1.00 83.00 87 ILE A N 1
ATOM 694 C CA . ILE A 1 87 ? 13.433 -7.036 -12.066 1.00 83.00 87 ILE A CA 1
ATOM 695 C C . ILE A 1 87 ? 13.451 -6.223 -13.366 1.00 83.00 87 ILE A C 1
ATOM 697 O O . ILE A 1 87 ? 14.250 -6.522 -14.252 1.00 83.00 87 ILE A O 1
ATOM 701 N N . ILE A 1 88 ? 12.623 -5.179 -13.484 1.00 83.88 88 ILE A N 1
ATOM 702 C CA . ILE A 1 88 ? 12.633 -4.292 -14.658 1.00 83.88 88 ILE A CA 1
ATOM 703 C C . ILE A 1 88 ? 14.010 -3.656 -14.843 1.00 83.88 88 ILE A C 1
ATOM 705 O O . ILE A 1 88 ? 14.533 -3.679 -15.952 1.00 83.88 88 ILE A O 1
ATOM 709 N N . GLN A 1 89 ? 14.622 -3.144 -13.773 1.00 77.00 89 GLN A N 1
ATOM 710 C CA . GLN A 1 89 ? 15.950 -2.532 -13.859 1.00 77.00 89 GLN A CA 1
ATOM 711 C C . GLN A 1 89 ? 17.019 -3.520 -14.331 1.00 77.00 89 GLN A C 1
ATOM 713 O O . GLN A 1 89 ? 17.851 -3.180 -15.172 1.00 77.00 89 GLN A O 1
ATOM 718 N N . LEU A 1 90 ? 16.965 -4.765 -13.852 1.00 79.88 90 LEU A N 1
ATOM 719 C CA . LEU A 1 90 ? 17.858 -5.819 -14.326 1.00 79.88 90 LEU A CA 1
ATOM 720 C C . LEU A 1 90 ? 17.640 -6.119 -15.817 1.00 79.88 90 LEU A C 1
ATOM 722 O O . LEU A 1 90 ? 18.603 -6.245 -16.567 1.00 79.88 90 LEU A O 1
ATOM 726 N N . LEU A 1 91 ? 16.386 -6.201 -16.267 1.00 81.88 91 LEU A N 1
ATOM 727 C CA . LEU A 1 91 ? 16.057 -6.449 -17.674 1.00 81.88 91 LEU A CA 1
ATOM 728 C C . LEU A 1 91 ? 16.482 -5.296 -18.590 1.00 81.88 91 LEU A C 1
ATOM 730 O O . LEU A 1 91 ? 16.945 -5.555 -19.701 1.00 81.88 91 LEU A O 1
ATOM 734 N N . VAL A 1 92 ? 16.375 -4.051 -18.120 1.00 80.50 92 VAL A N 1
ATOM 735 C CA . VAL A 1 92 ? 16.900 -2.866 -18.814 1.00 80.50 92 VAL A CA 1
ATOM 736 C C . VAL A 1 92 ? 18.419 -2.959 -18.941 1.00 80.50 92 VAL A C 1
ATOM 738 O O . VAL A 1 92 ? 18.944 -2.759 -20.031 1.00 80.50 92 VAL A O 1
ATOM 741 N N . ALA A 1 93 ? 19.126 -3.336 -17.870 1.00 75.50 93 ALA A N 1
ATOM 742 C CA . ALA A 1 93 ? 20.582 -3.487 -17.893 1.00 75.50 93 ALA A CA 1
ATOM 743 C C . ALA A 1 93 ? 21.066 -4.580 -18.867 1.00 75.50 93 ALA A C 1
ATOM 745 O O . ALA A 1 93 ? 22.155 -4.467 -19.423 1.00 75.50 93 ALA A O 1
ATOM 746 N N . VAL A 1 94 ? 20.258 -5.621 -19.093 1.00 81.56 94 VAL A N 1
ATOM 747 C CA . VAL A 1 94 ? 20.549 -6.715 -20.040 1.00 81.56 94 VAL A CA 1
ATOM 748 C C . VAL A 1 94 ? 20.048 -6.404 -21.465 1.00 81.56 94 VAL A C 1
ATOM 750 O O . VAL A 1 94 ? 20.329 -7.157 -22.394 1.00 81.56 94 VAL A O 1
ATOM 753 N N . GLY A 1 95 ? 19.340 -5.289 -21.677 1.00 78.00 95 GLY A N 1
ATOM 754 C CA . GLY A 1 95 ? 18.828 -4.890 -22.994 1.00 78.00 95 GLY A CA 1
ATOM 755 C C . GLY A 1 95 ? 17.660 -5.747 -23.496 1.00 78.00 95 GLY A C 1
ATOM 756 O O . GLY A 1 9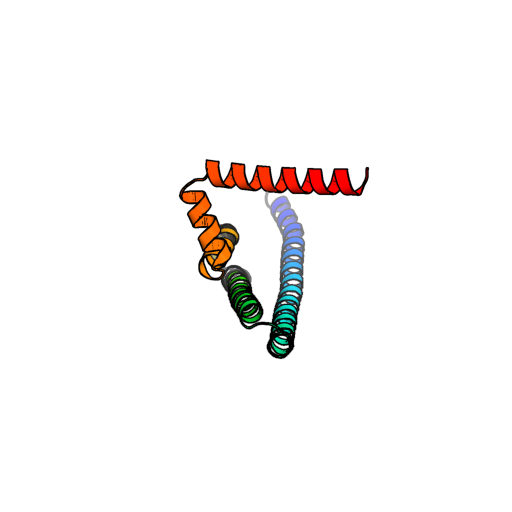5 ? 17.518 -5.954 -24.698 1.00 78.00 95 GLY A O 1
ATOM 757 N N . SER A 1 96 ? 16.835 -6.283 -22.592 1.00 79.00 96 SER A N 1
ATOM 758 C CA . SER A 1 96 ? 15.700 -7.142 -22.950 1.00 79.00 96 SER A CA 1
ATOM 759 C C . SER A 1 96 ? 14.495 -6.341 -23.455 1.00 79.00 96 SER A C 1
ATOM 761 O O . SER A 1 96 ? 14.039 -5.399 -22.810 1.00 79.00 96 SER A O 1
ATOM 763 N N . GLU A 1 97 ? 13.886 -6.779 -24.558 1.00 80.06 97 GLU A N 1
ATOM 764 C CA . GLU A 1 97 ? 12.647 -6.188 -25.094 1.00 80.06 97 GLU A CA 1
ATOM 765 C C . GLU A 1 97 ? 11.414 -6.446 -24.200 1.00 80.06 97 GLU A C 1
ATOM 767 O O . GLU A 1 97 ? 10.392 -5.767 -24.311 1.00 80.06 97 GLU A O 1
ATOM 772 N N . GLN A 1 98 ? 11.506 -7.387 -23.250 1.00 79.31 98 GLN A N 1
ATOM 773 C CA . GLN A 1 98 ? 10.409 -7.736 -22.332 1.00 79.31 98 GLN A CA 1
ATOM 774 C C . GLN A 1 98 ? 10.091 -6.637 -21.303 1.00 79.31 98 GLN A C 1
ATOM 776 O O . GLN A 1 98 ? 9.066 -6.705 -20.619 1.00 79.31 98 GLN A O 1
ATOM 781 N N . VAL A 1 99 ? 10.937 -5.606 -21.206 1.00 80.88 99 VAL A N 1
ATOM 782 C CA . VAL A 1 99 ? 10.770 -4.465 -20.295 1.00 80.88 99 VAL A CA 1
ATOM 783 C C . VAL A 1 99 ? 9.411 -3.786 -20.476 1.00 80.88 99 VAL A C 1
ATOM 785 O O . VAL A 1 99 ? 8.781 -3.418 -19.485 1.00 80.88 99 VAL A O 1
ATOM 788 N N . ILE A 1 100 ? 8.919 -3.659 -21.714 1.00 80.75 100 ILE A N 1
ATOM 789 C CA . ILE A 1 100 ? 7.653 -2.968 -22.010 1.00 80.75 100 ILE A CA 1
ATOM 790 C C . ILE A 1 100 ? 6.463 -3.728 -21.413 1.00 80.75 100 ILE A C 1
ATOM 792 O O . ILE A 1 100 ? 5.643 -3.137 -20.709 1.00 80.75 100 ILE A O 1
ATOM 796 N N . MET A 1 101 ? 6.387 -5.042 -21.646 1.00 83.31 101 MET A N 1
ATOM 797 C CA . MET A 1 101 ? 5.305 -5.883 -21.126 1.00 83.31 101 MET A CA 1
ATOM 798 C C . MET A 1 101 ? 5.307 -5.897 -19.592 1.00 83.31 101 MET A C 1
ATOM 800 O O . MET A 1 101 ? 4.264 -5.700 -18.967 1.00 83.31 101 MET A O 1
ATOM 804 N N . LEU A 1 102 ? 6.481 -6.055 -18.972 1.00 83.06 102 LEU A N 1
ATOM 805 C CA . LEU A 1 102 ? 6.595 -6.078 -17.514 1.00 83.06 102 LEU A CA 1
ATOM 806 C C . LEU A 1 102 ? 6.251 -4.718 -16.882 1.00 83.06 102 LEU A C 1
ATOM 808 O O . LEU A 1 102 ? 5.610 -4.668 -15.832 1.00 83.06 102 LEU A O 1
ATOM 812 N N . SER A 1 103 ? 6.599 -3.616 -17.552 1.00 81.94 103 SER A N 1
ATOM 813 C CA . SER A 1 103 ? 6.228 -2.261 -17.126 1.00 81.94 103 SER A CA 1
ATOM 814 C C . SER A 1 103 ? 4.711 -2.044 -17.131 1.00 81.94 103 SER A C 1
ATOM 816 O O . SER A 1 103 ? 4.175 -1.415 -16.221 1.00 81.94 103 SER A O 1
ATOM 818 N N . GLN A 1 104 ? 3.986 -2.606 -18.102 1.00 86.19 104 GLN A N 1
ATOM 819 C CA . GLN A 1 104 ? 2.520 -2.540 -18.120 1.00 86.19 104 GLN A CA 1
ATOM 820 C C . GLN A 1 104 ? 1.892 -3.347 -16.978 1.00 86.19 104 GLN A C 1
ATOM 822 O O . GLN A 1 104 ? 0.997 -2.848 -16.294 1.00 86.19 104 GLN A O 1
ATOM 827 N N . CYS A 1 105 ? 2.397 -4.555 -16.708 1.00 85.00 105 CYS A N 1
ATOM 828 C CA . CYS A 1 105 ? 1.969 -5.341 -15.547 1.00 85.00 105 CYS A CA 1
ATOM 829 C C . CYS A 1 105 ? 2.203 -4.583 -14.232 1.00 85.00 105 CYS A C 1
ATOM 831 O O . CYS A 1 105 ? 1.365 -4.623 -13.331 1.00 85.00 105 CYS A O 1
ATOM 833 N N . MET A 1 106 ? 3.306 -3.841 -14.141 1.00 84.50 106 MET A N 1
ATOM 834 C CA . MET A 1 106 ? 3.630 -3.012 -12.984 1.00 84.50 106 MET A CA 1
ATOM 835 C C . MET A 1 106 ? 2.642 -1.880 -12.738 1.00 84.50 106 MET A C 1
ATOM 837 O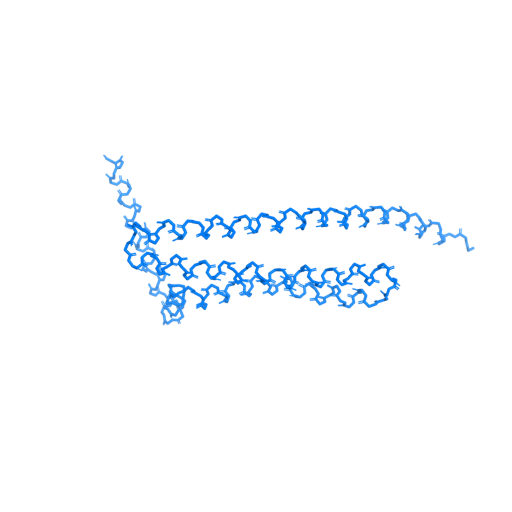 O . MET A 1 106 ? 2.267 -1.638 -11.591 1.00 84.50 106 MET A O 1
ATOM 841 N N . ILE A 1 107 ? 2.173 -1.212 -13.791 1.00 84.31 107 ILE A N 1
ATOM 842 C CA . ILE A 1 107 ? 1.147 -0.168 -13.669 1.00 84.31 107 ILE A CA 1
ATOM 843 C C . ILE A 1 107 ? -0.147 -0.761 -13.097 1.00 84.31 107 ILE A C 1
ATOM 845 O O . ILE A 1 107 ? -0.756 -0.178 -12.198 1.00 84.31 107 ILE A O 1
ATOM 849 N N . VAL A 1 108 ? -0.539 -1.954 -13.554 1.00 87.31 108 VAL A N 1
ATOM 850 C CA . VAL A 1 108 ? -1.723 -2.650 -13.030 1.00 87.31 108 VAL A CA 1
ATOM 851 C C . VAL A 1 108 ? -1.531 -3.023 -11.558 1.00 87.31 108 VAL A C 1
ATOM 853 O O . VAL A 1 108 ? -2.373 -2.671 -10.733 1.00 87.31 108 VAL A O 1
ATOM 856 N N . LEU A 1 109 ? -0.408 -3.646 -11.190 1.00 86.00 109 LEU A N 1
ATOM 857 C CA . LEU A 1 109 ? -0.102 -3.995 -9.794 1.00 86.00 109 LEU A CA 1
ATOM 858 C C . LEU A 1 109 ? -0.095 -2.766 -8.876 1.00 86.00 109 LEU A C 1
ATOM 860 O O . LEU A 1 109 ? -0.677 -2.791 -7.791 1.00 86.00 109 LEU A O 1
ATOM 864 N N . THR A 1 110 ? 0.488 -1.667 -9.353 1.00 82.81 110 THR A N 1
ATOM 865 C CA . THR A 1 110 ? 0.506 -0.372 -8.665 1.00 82.81 110 THR A CA 1
ATOM 866 C C . THR A 1 110 ? -0.905 0.140 -8.401 1.00 82.81 110 THR A C 1
ATOM 868 O O . THR A 1 110 ? -1.210 0.576 -7.292 1.00 82.81 110 THR A O 1
ATOM 871 N N . SER A 1 111 ? -1.791 0.064 -9.396 1.00 86.50 111 SER A N 1
ATOM 872 C CA . SER A 1 111 ? -3.178 0.510 -9.245 1.00 86.50 111 SER A CA 1
ATOM 873 C C . SER A 1 111 ? -3.957 -0.336 -8.229 1.00 86.50 111 SER A C 1
ATOM 875 O O . SER A 1 111 ? -4.748 0.195 -7.450 1.00 86.50 111 SER A O 1
ATOM 877 N N . MET A 1 112 ? -3.672 -1.640 -8.163 1.00 86.94 112 MET A N 1
ATOM 878 C CA . MET A 1 112 ? -4.333 -2.570 -7.246 1.00 86.94 112 MET A CA 1
ATOM 879 C C . MET A 1 112 ? -3.837 -2.460 -5.799 1.00 86.94 112 MET A C 1
ATOM 881 O O . MET A 1 112 ? -4.550 -2.875 -4.885 1.00 86.94 112 MET A O 1
ATOM 885 N N . HIS A 1 113 ? -2.658 -1.879 -5.559 1.00 84.19 113 HIS A N 1
ATOM 886 C CA . HIS A 1 113 ? -2.100 -1.712 -4.212 1.00 84.19 113 HIS A CA 1
ATOM 887 C C . HIS A 1 113 ? -3.054 -0.967 -3.261 1.00 84.19 113 HIS A C 1
ATOM 889 O O . HIS A 1 113 ? -3.235 -1.380 -2.115 1.00 84.19 113 HIS A O 1
ATOM 895 N N . SER A 1 114 ? -3.715 0.098 -3.730 1.00 84.19 114 SER A N 1
ATOM 896 C CA . SER A 1 114 ? -4.664 0.860 -2.900 1.00 84.19 114 SER A CA 1
ATOM 897 C C . SER A 1 114 ? -5.861 0.001 -2.467 1.00 84.19 114 SER A C 1
ATOM 899 O O . SER A 1 114 ? -6.256 -0.002 -1.294 1.00 84.19 114 SER A O 1
ATOM 901 N N . THR A 1 115 ? -6.390 -0.800 -3.395 1.00 88.25 115 THR A N 1
ATOM 902 C CA . THR A 1 115 ? -7.463 -1.758 -3.118 1.00 88.25 115 THR A CA 1
ATOM 903 C C . THR A 1 115 ? -6.998 -2.835 -2.140 1.00 88.25 115 THR A C 1
ATOM 905 O O . THR A 1 115 ? -7.697 -3.107 -1.166 1.00 88.25 115 THR A O 1
ATOM 908 N N . ALA A 1 116 ? -5.799 -3.392 -2.333 1.00 87.44 116 ALA A N 1
ATOM 909 C CA . ALA A 1 116 ? -5.224 -4.395 -1.438 1.00 87.44 116 ALA A CA 1
ATOM 910 C C . ALA A 1 116 ? -5.085 -3.872 0.002 1.00 87.44 116 ALA A C 1
ATOM 912 O O . ALA A 1 116 ? -5.482 -4.561 0.940 1.00 87.44 116 ALA A O 1
ATOM 913 N N . ASN A 1 117 ? -4.629 -2.630 0.191 1.00 87.38 117 ASN A N 1
ATOM 914 C CA . ASN A 1 117 ? -4.515 -2.030 1.524 1.00 87.38 117 ASN A CA 1
ATOM 915 C C . ASN A 1 117 ? -5.868 -1.863 2.219 1.00 87.38 117 ASN A C 1
ATOM 917 O O . ASN A 1 117 ? -5.970 -2.082 3.426 1.00 87.38 117 ASN A O 1
ATOM 921 N N . THR A 1 118 ? -6.911 -1.515 1.465 1.00 88.50 118 THR A N 1
ATOM 922 C CA . THR A 1 118 ? -8.274 -1.402 2.005 1.00 88.50 118 THR A CA 1
ATOM 923 C C . THR A 1 118 ? -8.816 -2.772 2.408 1.00 88.50 118 THR A C 1
ATOM 925 O O . THR A 1 118 ? -9.395 -2.923 3.483 1.00 88.50 118 THR A O 1
ATOM 928 N N . VAL A 1 119 ? -8.572 -3.792 1.582 1.00 89.19 119 VAL A N 1
ATOM 929 C CA . VAL A 1 119 ? -8.936 -5.182 1.877 1.00 89.19 119 VAL A CA 1
ATOM 930 C C . VAL A 1 119 ? -8.225 -5.676 3.142 1.00 89.19 119 VAL A C 1
ATOM 932 O O . VAL A 1 119 ? -8.872 -6.247 4.017 1.00 89.19 119 VAL A O 1
ATOM 935 N N . ILE A 1 120 ? -6.929 -5.390 3.297 1.00 89.19 120 ILE A N 1
ATOM 936 C CA . ILE A 1 120 ? -6.167 -5.738 4.505 1.00 89.19 120 ILE A CA 1
ATOM 937 C C . ILE A 1 120 ? -6.773 -5.082 5.747 1.00 89.19 120 ILE A C 1
ATOM 939 O O . ILE A 1 120 ? -6.996 -5.779 6.733 1.00 89.19 120 ILE A O 1
ATOM 943 N N . MET A 1 121 ? -7.128 -3.792 5.701 1.00 87.06 121 MET A N 1
ATOM 944 C CA . MET A 1 121 ? -7.777 -3.138 6.850 1.00 87.06 121 MET A CA 1
ATOM 945 C C . MET A 1 121 ? -9.111 -3.785 7.221 1.00 87.06 121 MET A C 1
ATOM 947 O O . MET A 1 121 ? -9.390 -3.983 8.403 1.00 87.06 121 MET A O 1
ATOM 951 N N . LEU A 1 122 ? -9.925 -4.144 6.224 1.00 88.44 122 LEU A N 1
ATOM 952 C CA . LEU A 1 122 ? -11.210 -4.811 6.445 1.00 88.44 122 LEU A CA 1
ATOM 953 C C . LEU A 1 122 ? -11.049 -6.185 7.107 1.00 88.44 122 LEU A C 1
ATOM 955 O O . LEU A 1 122 ? -11.878 -6.566 7.936 1.00 88.44 122 LEU A O 1
ATOM 959 N N . PHE A 1 123 ? -9.997 -6.932 6.768 1.00 85.25 123 PHE A N 1
ATOM 960 C CA . PHE A 1 123 ? -9.739 -8.240 7.369 1.00 85.25 123 PHE A CA 1
ATOM 961 C C . PHE A 1 123 ? -9.069 -8.143 8.742 1.00 85.25 123 PHE A C 1
ATOM 963 O O . PHE A 1 123 ? -9.504 -8.826 9.673 1.00 85.25 123 PHE A O 1
ATOM 970 N N . CYS A 1 124 ? -8.053 -7.291 8.879 1.00 83.31 124 CYS A N 1
ATOM 971 C CA . CYS A 1 124 ? -7.226 -7.205 10.078 1.00 83.31 124 CYS A CA 1
ATOM 972 C C . CYS A 1 124 ? -7.884 -6.427 11.219 1.00 83.31 124 CYS A C 1
ATOM 974 O O . CYS A 1 124 ? -7.618 -6.750 12.371 1.00 83.31 124 CYS A O 1
ATOM 976 N N . ILE A 1 125 ? -8.753 -5.447 10.939 1.00 83.81 125 ILE A N 1
ATOM 977 C CA . ILE A 1 125 ? -9.331 -4.595 11.985 1.00 83.81 125 ILE A CA 1
ATOM 978 C C . ILE A 1 125 ? -10.838 -4.880 12.134 1.00 83.81 125 ILE A C 1
ATOM 980 O O . ILE A 1 125 ? -11.649 -4.449 11.306 1.00 83.81 125 ILE A O 1
ATOM 984 N N . PRO A 1 126 ? -11.272 -5.551 13.221 1.00 81.00 126 PRO A N 1
ATOM 985 C CA . PRO A 1 126 ? -12.673 -5.934 13.418 1.00 81.00 126 PRO A CA 1
ATOM 986 C C . PRO A 1 126 ? -13.665 -4.763 13.398 1.00 81.00 126 PRO A C 1
ATOM 988 O O . PRO A 1 126 ? -14.810 -4.941 12.985 1.00 81.00 126 PRO A O 1
ATOM 991 N N . ALA A 1 127 ? -13.242 -3.571 13.833 1.00 80.88 127 ALA A N 1
ATOM 992 C CA . ALA A 1 127 ? -14.069 -2.366 13.811 1.00 80.88 127 ALA A CA 1
ATOM 993 C C . ALA A 1 127 ? -14.421 -1.931 12.379 1.00 80.88 127 ALA A C 1
ATOM 995 O O . ALA A 1 127 ? -15.576 -1.607 12.106 1.00 80.88 127 ALA A O 1
ATOM 996 N N . TYR A 1 128 ? -13.458 -2.005 11.453 1.00 83.75 128 TYR A N 1
ATOM 997 C CA . TYR A 1 128 ? -13.692 -1.700 10.041 1.00 83.75 128 TYR A CA 1
ATOM 998 C C . TYR A 1 128 ? -14.608 -2.736 9.396 1.00 83.75 128 TYR A C 1
ATOM 1000 O O . TYR A 1 128 ? -15.516 -2.364 8.660 1.00 83.75 128 TYR A O 1
ATOM 1008 N N . ARG A 1 129 ? -14.446 -4.024 9.729 1.00 85.12 129 ARG A N 1
ATOM 1009 C CA . ARG A 1 129 ? -15.351 -5.082 9.252 1.00 85.12 129 ARG A CA 1
ATOM 1010 C C . ARG A 1 129 ? -16.798 -4.843 9.678 1.00 85.12 129 ARG A C 1
ATOM 1012 O O . ARG A 1 129 ? -17.700 -4.972 8.856 1.00 85.12 129 ARG A O 1
ATOM 1019 N N . LYS A 1 130 ? -17.019 -4.493 10.950 1.00 85.12 130 LYS A N 1
ATOM 1020 C CA . LYS A 1 130 ? -18.360 -4.184 11.470 1.00 85.12 130 LYS A CA 1
ATOM 1021 C C . LYS A 1 130 ? -18.957 -2.960 10.783 1.00 85.12 130 LYS A C 1
ATOM 1023 O O . LYS A 1 130 ? -20.063 -3.055 10.269 1.00 85.12 130 LYS A O 1
ATOM 1028 N N . GLY A 1 131 ? -18.203 -1.864 10.693 1.00 83.94 131 GLY A N 1
ATOM 1029 C CA . GLY A 1 131 ? -18.669 -0.646 10.026 1.00 83.94 131 GLY A CA 1
ATOM 1030 C C . GLY A 1 131 ? -18.977 -0.860 8.542 1.00 83.94 131 GLY A C 1
ATOM 1031 O O . GLY A 1 131 ? -19.981 -0.359 8.046 1.00 83.94 131 GLY A O 1
ATOM 1032 N N . ALA A 1 132 ? -18.165 -1.652 7.838 1.00 85.25 132 ALA A N 1
ATOM 1033 C CA . ALA A 1 132 ? -18.431 -2.012 6.450 1.00 85.25 132 ALA A CA 1
ATOM 1034 C C . ALA A 1 132 ? -19.706 -2.852 6.320 1.00 85.25 132 ALA A C 1
ATOM 1036 O O . ALA A 1 132 ? -20.530 -2.569 5.457 1.00 85.25 132 ALA A O 1
ATOM 1037 N N . TRP A 1 133 ? -19.904 -3.844 7.191 1.00 88.06 133 TRP A N 1
ATOM 1038 C CA . TRP A 1 133 ? -21.119 -4.659 7.185 1.00 88.06 133 TRP A CA 1
ATOM 1039 C C . TRP A 1 133 ? -22.379 -3.839 7.484 1.00 88.06 133 TRP A C 1
ATOM 1041 O O . TRP A 1 133 ? -23.396 -4.013 6.817 1.00 88.06 133 TRP A O 1
ATOM 1051 N N . GLU A 1 134 ? -22.306 -2.919 8.446 1.00 86.00 134 GLU A N 1
ATOM 1052 C CA . GLU A 1 134 ? -23.391 -1.986 8.769 1.00 86.00 134 GLU A CA 1
ATOM 1053 C C . GLU A 1 134 ? -23.714 -1.077 7.580 1.00 86.00 134 GLU A C 1
ATOM 1055 O O . GLU A 1 134 ? -24.875 -0.974 7.195 1.00 86.00 134 GLU A O 1
ATOM 1060 N N . LEU A 1 135 ? -22.691 -0.508 6.933 1.00 85.81 135 LEU A N 1
ATOM 1061 C CA . LEU A 1 135 ? -22.857 0.326 5.742 1.00 85.81 135 LEU A CA 1
ATOM 1062 C C . LEU A 1 135 ? -23.464 -0.452 4.565 1.00 85.81 135 LEU A C 1
ATOM 1064 O O . LEU A 1 135 ? -24.265 0.100 3.817 1.00 85.81 135 LEU A O 1
ATOM 1068 N N . PHE A 1 136 ? -23.095 -1.723 4.394 1.00 87.69 136 PHE A N 1
ATOM 1069 C CA . PHE A 1 136 ? -23.680 -2.588 3.368 1.00 87.69 136 PHE A CA 1
ATOM 1070 C C . PHE A 1 136 ? -25.123 -3.002 3.693 1.00 87.69 136 PHE A C 1
ATOM 1072 O O . PHE A 1 136 ? -25.913 -3.185 2.771 1.00 87.69 136 PHE A O 1
ATOM 1079 N N . SER A 1 137 ? -25.467 -3.152 4.976 1.00 89.88 137 SER A N 1
ATOM 1080 C CA . SER A 1 137 ? -26.785 -3.632 5.414 1.00 89.88 137 SER A CA 1
ATOM 1081 C C . SER A 1 137 ? -27.836 -2.521 5.477 1.00 89.88 137 SER A C 1
ATOM 1083 O O . SER A 1 137 ? -28.979 -2.745 5.087 1.00 89.88 137 SER A O 1
ATOM 1085 N N . ASP A 1 138 ? -27.468 -1.329 5.952 1.00 89.38 138 ASP A N 1
ATOM 1086 C CA . ASP A 1 138 ? -28.343 -0.152 5.990 1.00 89.38 138 ASP A CA 1
ATOM 1087 C C . ASP A 1 138 ? -27.545 1.141 5.735 1.00 89.38 138 ASP A C 1
ATOM 1089 O O . ASP A 1 138 ? -27.250 1.908 6.660 1.00 89.38 138 ASP A O 1
ATOM 1093 N N . PRO A 1 139 ? -27.200 1.427 4.467 1.00 82.62 139 PRO A N 1
ATOM 1094 C CA . PRO A 1 139 ? -26.385 2.589 4.134 1.00 82.62 139 PRO A CA 1
ATOM 1095 C C . PRO A 1 139 ? -27.042 3.904 4.575 1.00 82.62 139 PRO A C 1
ATOM 1097 O O . PRO A 1 139 ? -26.380 4.784 5.126 1.00 82.62 139 PRO A O 1
ATOM 1100 N N . LEU A 1 140 ? -28.358 4.045 4.380 1.00 82.94 140 LEU A N 1
ATOM 1101 C CA . LEU A 1 140 ? -29.095 5.271 4.702 1.00 82.94 140 LEU A CA 1
ATOM 1102 C C . LEU A 1 140 ? -29.214 5.499 6.214 1.00 82.94 140 LEU A C 1
ATOM 1104 O O . LEU A 1 140 ? -29.109 6.646 6.666 1.00 82.94 140 LEU A O 1
ATOM 1108 N N . GLY A 1 141 ? -29.413 4.436 6.997 1.00 83.38 141 GLY A N 1
ATOM 1109 C CA . GLY A 1 141 ? -29.426 4.497 8.457 1.00 83.38 141 GLY A CA 1
ATOM 1110 C C . GLY A 1 141 ? -28.070 4.902 9.025 1.00 83.38 141 GLY A C 1
ATOM 1111 O O . GLY A 1 141 ? -27.999 5.844 9.821 1.00 83.38 141 GLY A O 1
ATOM 1112 N N . THR A 1 142 ? -26.985 4.280 8.554 1.00 82.25 142 THR A N 1
ATOM 1113 C CA . THR A 1 142 ? -25.620 4.601 8.997 1.00 82.25 142 THR A CA 1
ATOM 1114 C C . THR A 1 142 ? -25.249 6.052 8.684 1.00 82.25 142 THR A C 1
ATOM 1116 O O . THR A 1 142 ? -24.774 6.765 9.572 1.00 82.25 142 THR A O 1
ATOM 1119 N N . PHE A 1 143 ? -25.527 6.549 7.471 1.00 83.00 143 PHE A N 1
ATOM 1120 C CA . PHE A 1 143 ? -25.266 7.955 7.126 1.00 83.00 143 PHE A CA 1
ATOM 1121 C C . PHE A 1 143 ? -26.065 8.931 7.998 1.00 83.00 143 PHE A C 1
ATOM 1123 O O . PHE A 1 143 ? -25.520 9.937 8.461 1.00 83.00 143 PHE A O 1
ATOM 1130 N N . ARG A 1 144 ? -27.339 8.629 8.272 1.00 86.25 144 ARG A N 1
ATOM 1131 C CA . ARG A 1 144 ? -28.191 9.461 9.135 1.00 86.25 144 ARG A CA 1
ATOM 1132 C C . ARG A 1 144 ? -27.664 9.518 10.570 1.00 86.25 144 ARG A C 1
ATOM 1134 O O . ARG A 1 144 ? -27.686 10.581 11.190 1.00 86.25 144 ARG A O 1
ATOM 1141 N N . GLU A 1 145 ? -27.176 8.400 11.094 1.00 87.56 145 GLU A N 1
ATOM 1142 C CA . GLU A 1 145 ? -26.615 8.310 12.444 1.00 87.56 145 GLU A CA 1
ATOM 1143 C C . GLU A 1 145 ? -25.294 9.091 12.570 1.00 87.56 145 GLU A C 1
ATOM 1145 O O . GLU A 1 145 ? -25.099 9.835 13.538 1.00 87.56 145 GLU A O 1
ATOM 1150 N N . ILE A 1 146 ? -24.417 8.994 11.562 1.00 85.56 146 ILE A N 1
ATOM 1151 C CA . ILE A 1 146 ? -23.179 9.788 11.471 1.00 85.56 146 ILE A CA 1
ATOM 1152 C C . ILE A 1 146 ? -23.512 11.283 11.444 1.00 85.56 146 ILE A C 1
ATOM 1154 O O . ILE A 1 146 ? -22.929 12.053 12.212 1.00 85.56 146 ILE A O 1
ATOM 1158 N N . TYR A 1 147 ? -24.489 11.688 10.628 1.00 87.25 147 TYR A N 1
ATOM 1159 C CA . TYR A 1 147 ? -24.916 13.083 10.529 1.00 87.25 147 TYR A CA 1
ATOM 1160 C C . TYR A 1 147 ? -25.448 13.615 11.868 1.00 87.25 147 TYR A C 1
ATOM 1162 O O . TYR A 1 147 ? -25.001 14.660 12.336 1.00 87.25 147 TYR A O 1
ATOM 1170 N N . ARG A 1 148 ? -26.309 12.858 12.566 1.00 91.31 148 ARG A N 1
ATOM 1171 C CA . ARG A 1 148 ? -26.793 13.241 13.908 1.00 91.31 148 ARG A CA 1
ATOM 1172 C C . ARG A 1 148 ? -25.680 13.328 14.948 1.00 91.31 148 ARG A C 1
ATOM 1174 O O . ARG A 1 148 ? -25.753 14.150 15.860 1.00 91.31 148 ARG A O 1
ATOM 1181 N N . LYS A 1 149 ? -24.675 12.448 14.893 1.00 91.75 149 LYS A N 1
ATOM 1182 C CA . LYS A 1 149 ? -23.511 12.532 15.792 1.00 91.75 149 LYS A CA 1
ATOM 1183 C C . LYS A 1 149 ? -22.704 13.801 15.532 1.00 91.75 149 LYS A C 1
ATOM 1185 O O . LYS A 1 149 ? -22.323 14.462 16.496 1.00 91.75 149 LYS A O 1
ATOM 1190 N N . ALA A 1 150 ? -22.478 14.150 14.267 1.00 88.81 150 ALA A N 1
ATOM 1191 C CA . ALA A 1 150 ? -21.805 15.389 13.893 1.00 88.81 150 ALA A CA 1
ATOM 1192 C C . ALA A 1 150 ? -22.597 16.619 14.363 1.00 88.81 150 ALA A C 1
ATOM 1194 O O . ALA A 1 150 ? -22.031 17.497 15.008 1.00 88.81 150 ALA A O 1
ATOM 1195 N N . GLU A 1 151 ? -23.914 16.633 14.146 1.00 93.25 151 GLU A N 1
ATOM 1196 C CA . GLU A 1 151 ? -24.799 17.720 14.577 1.00 93.25 151 GLU A CA 1
ATOM 1197 C C . GLU A 1 151 ? -24.777 17.920 16.101 1.00 93.25 151 GLU A C 1
ATOM 1199 O O . GLU A 1 151 ? -24.639 19.045 16.579 1.00 93.25 151 GLU A O 1
ATOM 1204 N N . ARG A 1 152 ? -24.837 16.830 16.881 1.00 94.50 152 ARG A N 1
ATOM 1205 C CA . ARG A 1 152 ? -24.729 16.887 18.350 1.00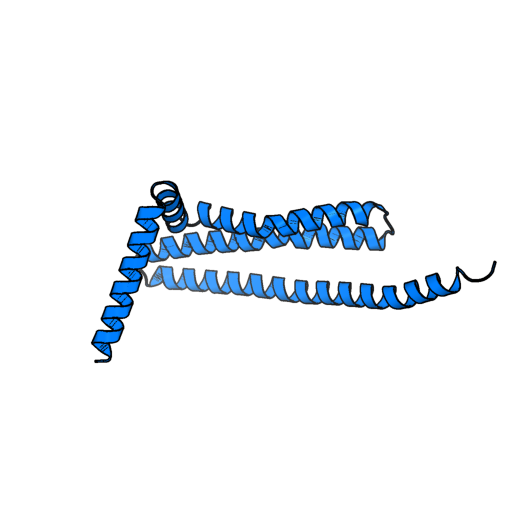 94.50 152 ARG A CA 1
ATOM 1206 C C . ARG A 1 152 ? -23.384 17.442 18.813 1.00 94.50 152 ARG A C 1
ATOM 1208 O O . ARG A 1 152 ? -23.357 18.258 19.728 1.00 94.50 152 ARG A O 1
ATOM 1215 N N . LYS A 1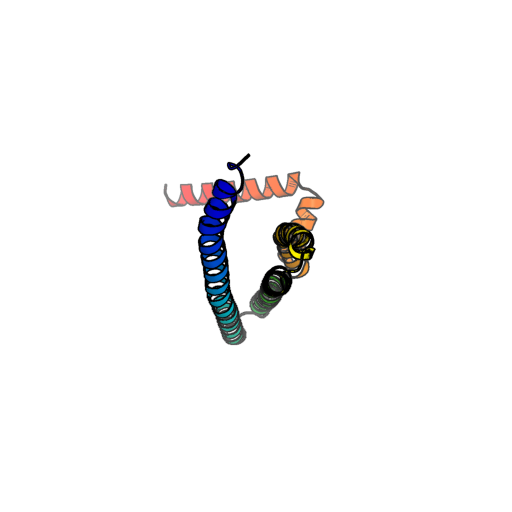 153 ? -22.280 17.037 18.174 1.00 92.12 153 LYS A N 1
ATOM 1216 C CA . LYS A 1 153 ? -20.944 17.574 18.480 1.00 92.12 153 LYS A CA 1
ATOM 1217 C C . LYS A 1 153 ? -20.865 19.072 18.198 1.00 92.12 153 LYS A C 1
ATOM 1219 O O . LYS A 1 153 ? -20.379 19.816 19.043 1.00 92.12 153 LYS A O 1
ATOM 1224 N N . ILE A 1 154 ? -21.375 19.515 17.052 1.00 91.88 154 ILE A N 1
ATOM 1225 C CA . ILE A 1 154 ? -21.399 20.937 16.687 1.00 91.88 154 ILE A CA 1
ATOM 1226 C C . ILE A 1 154 ? -22.215 21.736 17.707 1.00 91.88 154 ILE A C 1
ATOM 1228 O O . ILE A 1 154 ? -21.725 22.744 18.204 1.00 91.88 154 ILE A O 1
ATOM 1232 N N . LYS A 1 155 ? -23.405 21.255 18.090 1.00 93.12 155 LYS A N 1
ATOM 1233 C CA . LYS A 1 155 ? -24.230 21.893 19.130 1.00 93.12 155 LYS A CA 1
ATOM 1234 C C . LYS A 1 155 ? -23.499 21.996 20.468 1.00 93.12 155 LYS A C 1
ATOM 1236 O O . LYS A 1 155 ? -23.442 23.082 21.025 1.00 93.12 155 LYS A O 1
ATOM 1241 N N . SER A 1 156 ? -22.849 20.920 20.917 1.00 92.50 156 SER A N 1
ATOM 1242 C CA . SER A 1 156 ? -22.079 20.944 22.170 1.00 92.50 156 SER A CA 1
ATOM 1243 C C . SER A 1 156 ? -20.896 21.915 22.144 1.00 92.50 156 SER A C 1
ATOM 1245 O O . SER A 1 156 ? -20.551 22.485 23.171 1.00 92.50 156 SER A O 1
ATOM 1247 N N . ILE A 1 157 ? -20.279 22.127 20.975 1.00 92.69 157 ILE A N 1
ATOM 1248 C CA . ILE A 1 157 ? -19.213 23.121 20.816 1.00 92.69 157 ILE A CA 1
ATOM 1249 C C . ILE A 1 157 ? -19.817 24.524 20.885 1.00 92.69 157 ILE A C 1
ATOM 1251 O O . ILE A 1 157 ? -19.322 25.349 21.635 1.00 92.69 157 ILE A O 1
ATOM 1255 N N . ILE A 1 158 ? -20.906 24.794 20.162 1.00 92.06 158 ILE A N 1
ATOM 1256 C CA . ILE A 1 158 ? -21.566 26.109 20.186 1.00 92.06 158 ILE A CA 1
ATOM 1257 C C . ILE A 1 158 ? -22.010 26.479 21.609 1.00 92.06 158 ILE A C 1
ATOM 1259 O O . ILE A 1 158 ? -21.772 27.600 22.038 1.00 92.06 158 ILE A O 1
ATOM 1263 N N . GLU A 1 159 ? -22.585 25.535 22.356 1.00 92.19 159 GLU A N 1
ATOM 1264 C CA . GLU A 1 159 ? -22.990 25.737 23.755 1.00 92.19 159 GLU A CA 1
ATOM 1265 C C . GLU A 1 159 ? -21.802 25.953 24.704 1.00 92.19 159 GLU A C 1
ATOM 1267 O O . GLU A 1 159 ? -21.940 26.658 25.693 1.00 92.19 159 GLU A O 1
ATOM 1272 N N . ALA A 1 160 ? -20.628 25.387 24.410 1.00 89.19 160 ALA A N 1
ATOM 1273 C CA . ALA A 1 160 ? -19.418 25.607 25.206 1.00 89.19 160 ALA A CA 1
ATOM 1274 C C . ALA A 1 160 ? -18.756 26.978 24.957 1.00 89.19 160 ALA A C 1
ATOM 1276 O O . ALA A 1 160 ? -17.905 27.390 25.745 1.00 89.19 160 ALA A O 1
ATOM 1277 N N . TYR A 1 161 ? -19.113 27.658 23.863 1.00 84.94 161 TYR A N 1
ATOM 1278 C CA . TYR A 1 161 ? -18.575 28.967 23.470 1.00 84.94 161 TYR A CA 1
ATOM 1279 C C . TYR A 1 161 ? -19.613 30.107 23.535 1.00 84.94 161 TYR A C 1
ATOM 1281 O O . TYR A 1 161 ? -19.271 31.241 23.190 1.00 84.94 161 TYR A O 1
ATOM 1289 N N . SER A 1 162 ? -20.851 29.823 23.955 1.00 76.00 162 SER A N 1
ATOM 1290 C CA . SER A 1 162 ? -21.917 30.805 24.214 1.00 76.00 162 SER A CA 1
ATOM 1291 C C . SER A 1 162 ? -22.030 31.133 25.697 1.00 76.00 162 SER A C 1
ATOM 1293 O O . SER A 1 162 ? -22.578 32.225 25.966 1.00 76.00 162 SER A O 1
#

Secondary structure (DSSP, 8-state):
--SSHHHHHHHHHHHHHHHHHHHHHHHHHHHHHHHHHHHHHHHHHHHHHHHTTTS-HHHHHHHHHHHHHHHHHHHHHIIIIIHHHHHHHHHHHTT-TTHHHHHHHHHHHHHHHHHHHHHHHHHH-HHHHHHHHHHHH-HHHHHHHHHHHHHHHHHHHHHHH-

pLDDT: mean 77.97, std 12.81, range [36.44, 94.5]

Radius of gyration: 24.88 Å; chains: 1; bounding box: 51×39×80 Å